Protein AF-A0A5S3VSK2-F1 (afdb_monomer_lite)

Foldseek 3Di:
DVVVVVVVVLVVVLVVLVVVLVVLVVQLVVLVVVLVVCVVVVVPVSNCCSVVPVNVVSVVVNVVSVVVNVPRDDPDDPDDDPQNVLVVCCVVVVDDSVVVPDDPVVCVVCVVVVVCVVDPDDD

Radius of gyration: 25.04 Å; chains: 1; bounding box: 56×29×73 Å

Secondary structure (DSSP, 8-state):
-HHHHHHHHHHHHHHHHHHHHHHHHHHHHHHHHHHHHHHHHT-HHHHHHIIIIIHHHHHHHHHHHHHHHHHH-SS------HHHHHHHHHHHH---HHHHHS-HHHHHHTHHHHHHHH--S--

Sequence (123 aa):
ESEYAELDEVWNAEKASLQGTQVIKAELEQARLDLEVARRASDLQRMSELQYGRIPELERKLDLASQVEMQDMNLLRNKVGEDEIAEILSRWTGIPVAKMLQGEREKLLQMEDELHQRVIGQD

Structure (mmCIF, N/CA/C/O backbone):
data_AF-A0A5S3VSK2-F1
#
_entry.id   AF-A0A5S3VSK2-F1
#
loop_
_atom_site.group_PDB
_atom_site.id
_atom_site.type_symbol
_atom_site.label_atom_id
_atom_site.label_alt_id
_atom_site.label_comp_id
_atom_site.label_asym_id
_atom_site.label_entity_id
_atom_site.label_seq_id
_atom_site.pdbx_PDB_ins_code
_atom_site.Cartn_x
_atom_site.Cartn_y
_atom_site.Cartn_z
_atom_site.occupancy
_atom_site.B_iso_or_equiv
_atom_site.auth_seq_id
_atom_site.auth_comp_id
_atom_site.auth_asym_id
_atom_site.auth_atom_id
_atom_site.pdbx_PDB_model_num
ATOM 1 N N . GLU A 1 1 ? -33.500 11.449 -4.585 1.00 59.12 1 GLU A N 1
ATOM 2 C CA . GLU A 1 1 ? -32.840 10.920 -5.801 1.00 59.12 1 GLU A CA 1
ATOM 3 C C . GLU A 1 1 ? -31.518 11.626 -6.099 1.00 59.12 1 GLU A C 1
ATOM 5 O O . GLU A 1 1 ? -30.547 10.910 -6.272 1.00 59.12 1 GLU A O 1
ATOM 10 N N . SER A 1 2 ? -31.425 12.967 -6.057 1.00 69.06 2 SER A N 1
ATOM 11 C CA . SER A 1 2 ? -30.152 13.693 -6.297 1.00 69.06 2 SER A CA 1
ATOM 12 C C . SER A 1 2 ? -29.017 13.320 -5.330 1.00 69.06 2 SER A C 1
ATOM 14 O O . SER A 1 2 ? -27.938 12.965 -5.779 1.00 69.06 2 SER A O 1
ATOM 16 N N . GLU A 1 3 ? -29.278 13.283 -4.016 1.00 71.00 3 GLU A N 1
ATOM 17 C CA . GLU A 1 3 ? -28.255 12.933 -3.006 1.00 71.00 3 GLU A CA 1
ATOM 18 C C . GLU A 1 3 ? -27.661 11.528 -3.189 1.00 71.00 3 GLU A C 1
ATOM 20 O O . GLU A 1 3 ? -26.478 11.317 -2.948 1.00 71.00 3 GLU A O 1
ATOM 25 N N . TYR A 1 4 ? -28.464 10.557 -3.635 1.00 75.69 4 TYR A N 1
ATOM 26 C CA . TYR A 1 4 ? -27.964 9.206 -3.904 1.00 75.69 4 TYR A CA 1
ATOM 27 C C . TYR A 1 4 ? -27.042 9.179 -5.122 1.00 75.69 4 TYR A C 1
ATOM 29 O O . TYR A 1 4 ? -26.036 8.482 -5.094 1.00 75.69 4 TYR A O 1
ATOM 37 N N . ALA A 1 5 ? -27.375 9.935 -6.170 1.00 82.75 5 ALA A N 1
ATOM 38 C CA . ALA A 1 5 ? -26.544 10.027 -7.365 1.00 82.75 5 ALA A CA 1
ATOM 39 C C . ALA A 1 5 ? -25.212 10.736 -7.074 1.00 82.75 5 ALA A C 1
ATOM 41 O O . ALA A 1 5 ? -24.172 10.274 -7.528 1.00 82.75 5 ALA A O 1
ATOM 42 N N . GLU A 1 6 ? -25.235 11.797 -6.263 1.00 80.88 6 GLU A N 1
ATOM 43 C CA . GLU A 1 6 ? -24.027 12.510 -5.827 1.00 80.88 6 GLU A CA 1
ATOM 44 C C . GLU A 1 6 ? -23.101 11.605 -5.000 1.00 80.88 6 GLU A C 1
ATOM 46 O O . GLU A 1 6 ? -21.900 11.543 -5.255 1.00 80.88 6 GLU A O 1
ATOM 51 N N . LEU A 1 7 ? -23.648 10.841 -4.047 1.00 80.12 7 LEU A N 1
ATOM 52 C CA . LEU A 1 7 ? -22.859 9.897 -3.248 1.00 80.12 7 LEU A CA 1
ATOM 53 C C . LEU A 1 7 ? -22.315 8.725 -4.075 1.00 80.12 7 LEU A C 1
ATOM 55 O O . LEU A 1 7 ? -21.194 8.279 -3.832 1.00 80.12 7 LEU A O 1
ATOM 59 N N . ASP A 1 8 ? -23.082 8.229 -5.048 1.00 82.81 8 ASP A N 1
ATOM 60 C CA . ASP A 1 8 ? -22.641 7.149 -5.937 1.00 82.81 8 ASP A CA 1
ATOM 61 C C . ASP A 1 8 ? -21.533 7.625 -6.892 1.00 82.81 8 ASP A C 1
ATOM 63 O O . ASP A 1 8 ? -20.582 6.894 -7.169 1.00 82.81 8 ASP A O 1
ATOM 67 N N . GLU A 1 9 ? -21.588 8.876 -7.354 1.00 83.12 9 GLU A N 1
ATOM 68 C CA . GLU A 1 9 ? -20.523 9.480 -8.158 1.00 83.12 9 GLU A CA 1
ATOM 69 C C . GLU A 1 9 ? -19.219 9.612 -7.359 1.00 83.12 9 GLU A C 1
ATOM 71 O O . GLU A 1 9 ? -18.162 9.186 -7.836 1.00 83.12 9 GLU A O 1
ATOM 76 N N . VAL A 1 10 ? -19.293 10.100 -6.115 1.00 80.38 10 VAL A N 1
ATOM 77 C CA . VAL A 1 10 ? -18.128 10.172 -5.216 1.00 80.38 10 VAL A CA 1
ATOM 78 C C . VAL A 1 10 ? -17.571 8.775 -4.935 1.00 80.38 10 VAL A C 1
ATOM 80 O O . VAL A 1 10 ? -16.365 8.563 -5.048 1.00 80.38 10 VAL A O 1
ATOM 83 N N . TRP A 1 11 ? -18.429 7.792 -4.649 1.00 81.44 11 TRP A N 1
ATOM 84 C CA . TRP A 1 11 ? -18.001 6.411 -4.408 1.00 81.44 11 TRP A CA 1
ATOM 85 C C . TRP A 1 11 ? -17.296 5.790 -5.621 1.00 81.44 11 TRP A C 1
ATOM 87 O O . TRP A 1 11 ? -16.257 5.139 -5.481 1.00 81.44 11 TRP A O 1
ATOM 97 N N . ASN A 1 12 ? -17.829 6.002 -6.827 1.00 82.19 12 ASN A N 1
ATOM 98 C CA . ASN A 1 12 ? -17.217 5.506 -8.057 1.00 82.19 12 ASN A CA 1
ATOM 99 C C . ASN A 1 12 ? -15.866 6.185 -8.334 1.00 82.19 12 ASN A C 1
ATOM 101 O O . ASN A 1 12 ? -14.924 5.507 -8.754 1.00 82.19 12 ASN A O 1
ATOM 105 N N . ALA A 1 13 ? -15.748 7.488 -8.064 1.00 81.75 13 ALA A N 1
ATOM 106 C CA . ALA A 1 13 ? -14.493 8.224 -8.194 1.00 81.75 13 ALA A CA 1
ATOM 107 C C . ALA A 1 13 ? -13.433 7.730 -7.195 1.00 81.75 13 ALA A C 1
ATOM 109 O O . ALA A 1 13 ? -12.306 7.419 -7.595 1.00 81.75 13 ALA A O 1
ATOM 110 N N . GLU A 1 14 ? -13.806 7.568 -5.920 1.00 77.94 14 GLU A N 1
ATOM 111 C CA . GLU A 1 14 ? -12.933 7.008 -4.884 1.00 77.94 14 GLU A CA 1
ATOM 112 C C . GLU A 1 14 ? -12.457 5.598 -5.277 1.00 77.94 14 GLU A C 1
ATOM 114 O O . GLU A 1 14 ? -11.262 5.291 -5.268 1.00 77.94 14 GLU A O 1
ATOM 119 N N . LYS A 1 15 ? -13.377 4.737 -5.723 1.00 82.31 15 LYS A N 1
ATOM 120 C CA . LYS A 1 15 ? -13.055 3.376 -6.167 1.00 82.31 15 LYS A CA 1
ATOM 121 C C . LYS A 1 15 ? -12.106 3.347 -7.366 1.00 82.31 15 LYS A C 1
ATOM 123 O O . LYS A 1 15 ? -11.192 2.521 -7.391 1.00 82.31 15 LYS A O 1
ATOM 128 N N . ALA A 1 16 ? -12.312 4.214 -8.355 1.00 82.44 16 ALA A N 1
ATOM 129 C CA . ALA A 1 16 ? -11.450 4.292 -9.531 1.00 82.44 16 ALA A CA 1
ATOM 130 C C . ALA A 1 16 ? -10.022 4.723 -9.160 1.00 82.44 16 ALA A C 1
ATOM 132 O O . ALA A 1 16 ? -9.059 4.136 -9.660 1.00 82.44 16 ALA A O 1
ATOM 133 N N . SER A 1 17 ? -9.885 5.689 -8.246 1.00 80.44 17 SER A N 1
ATOM 134 C CA . SER A 1 17 ? -8.586 6.134 -7.726 1.00 80.44 17 SER A CA 1
ATOM 135 C C . SER A 1 17 ? -7.825 4.979 -7.061 1.00 80.44 17 SER A C 1
ATOM 137 O O . SER A 1 17 ? -6.692 4.672 -7.438 1.00 80.44 17 SER A O 1
ATOM 139 N N . LEU A 1 18 ? -8.506 4.230 -6.188 1.00 79.94 18 LEU A N 1
ATOM 140 C CA . LEU A 1 18 ? -7.933 3.080 -5.481 1.00 79.94 18 LEU A CA 1
ATOM 141 C C . LEU A 1 18 ? -7.489 1.957 -6.417 1.00 79.94 18 LEU A C 1
ATOM 143 O O . LEU A 1 18 ? -6.413 1.376 -6.248 1.00 79.94 18 LEU A O 1
ATOM 147 N N . GLN A 1 19 ? -8.309 1.642 -7.421 1.00 84.25 19 GLN A N 1
ATOM 148 C CA . GLN A 1 19 ? -7.948 0.657 -8.438 1.00 84.25 19 GLN A CA 1
ATOM 149 C C . GLN A 1 19 ? -6.718 1.112 -9.231 1.00 84.25 19 GLN A C 1
ATOM 151 O O . GLN A 1 19 ? -5.827 0.300 -9.483 1.00 84.25 19 GLN A O 1
ATOM 156 N N . GLY A 1 20 ? -6.626 2.402 -9.564 1.00 85.12 20 GLY A N 1
ATOM 157 C CA . GLY A 1 20 ? -5.456 2.990 -10.214 1.00 85.12 20 GLY A CA 1
ATOM 158 C C . GLY A 1 20 ? -4.178 2.794 -9.396 1.00 85.12 20 GLY A C 1
ATOM 159 O O . GLY A 1 20 ? -3.190 2.261 -9.907 1.00 85.12 20 GLY A O 1
ATOM 160 N N . THR A 1 21 ? -4.207 3.132 -8.108 1.00 86.56 21 THR A N 1
ATOM 161 C CA . THR A 1 21 ? -3.069 2.939 -7.196 1.00 86.56 21 THR A CA 1
ATOM 162 C C . THR A 1 21 ? -2.689 1.467 -7.058 1.00 86.56 21 THR A C 1
ATOM 164 O O . THR A 1 21 ? -1.502 1.129 -7.049 1.00 86.56 21 THR A O 1
ATOM 167 N N . GLN A 1 22 ? -3.672 0.564 -6.991 1.00 86.94 22 GLN A N 1
ATOM 168 C CA . GLN A 1 22 ? -3.420 -0.875 -6.917 1.00 86.94 22 GLN A CA 1
ATOM 169 C C . GLN A 1 22 ? -2.722 -1.406 -8.177 1.00 86.94 22 GLN A C 1
ATOM 171 O O . GLN A 1 22 ? -1.789 -2.203 -8.063 1.00 86.94 22 GLN A O 1
ATOM 176 N N . VAL A 1 23 ? -3.121 -0.938 -9.364 1.00 91.25 23 VAL A N 1
ATOM 177 C CA . VAL A 1 23 ? -2.464 -1.290 -10.633 1.00 91.25 23 VAL A CA 1
ATOM 178 C C . VAL A 1 23 ? -1.024 -0.777 -10.662 1.00 91.25 23 VAL A C 1
ATOM 180 O O . VAL A 1 23 ? -0.122 -1.544 -10.989 1.00 91.25 23 VAL A O 1
ATOM 183 N N . ILE A 1 24 ? -0.773 0.468 -10.241 1.00 90.94 24 ILE A N 1
ATOM 184 C CA . ILE A 1 24 ? 0.590 1.028 -10.184 1.00 90.94 24 ILE A CA 1
ATOM 185 C C . ILE A 1 24 ? 1.476 0.219 -9.225 1.00 90.94 24 ILE A C 1
ATOM 187 O O . ILE A 1 24 ? 2.618 -0.094 -9.565 1.00 90.94 24 ILE A O 1
ATOM 191 N N . LYS A 1 25 ? 0.959 -0.173 -8.050 1.00 90.19 25 LYS A N 1
ATOM 192 C CA . LYS A 1 25 ? 1.681 -1.056 -7.114 1.00 90.19 25 LYS A CA 1
ATOM 193 C C . LYS A 1 25 ? 2.006 -2.409 -7.746 1.00 90.19 25 LYS A C 1
ATOM 195 O O . LYS A 1 25 ? 3.126 -2.890 -7.596 1.00 90.19 25 LYS A O 1
ATOM 200 N N . ALA A 1 26 ? 1.055 -3.008 -8.462 1.00 93.44 26 ALA A N 1
ATOM 201 C CA . ALA A 1 26 ? 1.269 -4.281 -9.144 1.00 93.44 26 ALA A CA 1
ATOM 202 C C . ALA A 1 26 ? 2.335 -4.168 -10.248 1.00 93.44 26 ALA A C 1
ATOM 204 O O . ALA A 1 26 ? 3.215 -5.022 -10.338 1.00 93.44 26 ALA A O 1
ATOM 205 N N . GLU A 1 27 ? 2.307 -3.097 -11.047 1.00 93.00 27 GLU A N 1
ATOM 206 C CA . GLU A 1 27 ? 3.340 -2.826 -12.053 1.00 93.00 27 GLU A CA 1
ATOM 207 C C . GLU A 1 27 ? 4.723 -2.614 -11.425 1.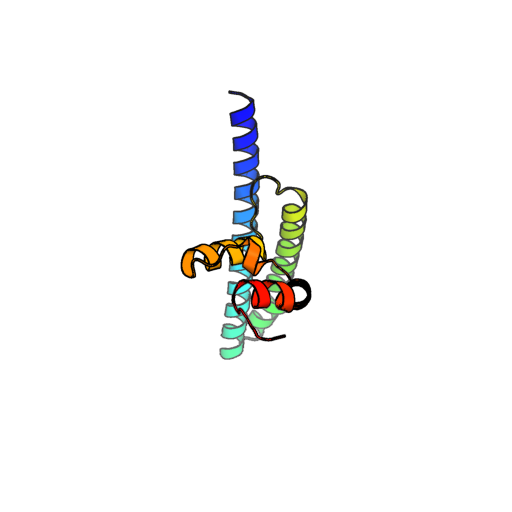00 93.00 27 GLU A C 1
ATOM 209 O O . GLU A 1 27 ? 5.722 -3.084 -11.971 1.00 93.00 27 GLU A O 1
ATOM 214 N N . LEU A 1 28 ? 4.796 -1.926 -10.280 1.00 94.19 28 LEU A N 1
ATOM 215 C CA . LEU A 1 28 ? 6.049 -1.695 -9.563 1.00 94.19 28 LEU A CA 1
ATOM 216 C C . LEU A 1 28 ? 6.653 -3.008 -9.054 1.00 94.19 28 LEU A C 1
ATOM 218 O O . LEU A 1 28 ? 7.845 -3.249 -9.244 1.00 94.19 28 LEU A O 1
ATOM 222 N N . GLU A 1 29 ? 5.837 -3.872 -8.452 1.00 94.50 29 GLU A N 1
ATOM 223 C CA . GLU A 1 29 ? 6.287 -5.192 -8.005 1.00 94.50 29 GLU A CA 1
ATOM 224 C C . GLU A 1 29 ? 6.705 -6.080 -9.181 1.00 94.50 29 GLU A C 1
ATOM 226 O O . GLU A 1 29 ? 7.752 -6.725 -9.121 1.00 94.50 29 GLU A O 1
ATOM 231 N N . GLN A 1 30 ? 5.980 -6.041 -10.302 1.00 95.00 30 GLN A N 1
ATOM 232 C CA . GLN A 1 30 ? 6.402 -6.753 -11.508 1.00 95.00 30 GLN A CA 1
ATOM 233 C C . GLN A 1 30 ? 7.751 -6.236 -12.030 1.00 95.00 30 GLN A C 1
ATOM 235 O O . GLN A 1 30 ? 8.623 -7.033 -12.363 1.00 95.00 30 GLN A O 1
ATOM 240 N N . ALA A 1 31 ? 7.965 -4.917 -12.051 1.00 93.62 31 ALA A N 1
ATOM 241 C CA . ALA A 1 31 ? 9.235 -4.327 -12.471 1.00 93.62 31 ALA A CA 1
ATOM 242 C C . ALA A 1 31 ? 10.400 -4.718 -11.541 1.00 93.62 31 ALA A C 1
ATOM 244 O O . ALA A 1 31 ? 11.522 -4.930 -12.008 1.00 93.62 31 ALA A O 1
ATOM 245 N N . ARG A 1 32 ? 10.144 -4.857 -10.233 1.00 93.44 32 ARG A N 1
ATOM 246 C CA . ARG A 1 32 ? 11.126 -5.354 -9.255 1.00 93.44 32 ARG A CA 1
ATOM 247 C C . ARG A 1 32 ? 11.464 -6.826 -9.490 1.00 93.44 32 ARG A C 1
ATOM 249 O O . ARG A 1 32 ? 12.644 -7.176 -9.515 1.00 93.44 32 ARG A O 1
ATOM 256 N N . LEU A 1 33 ? 10.460 -7.668 -9.736 1.00 95.50 33 LEU A N 1
ATOM 257 C CA . LEU A 1 33 ? 10.666 -9.076 -10.089 1.00 95.50 33 LEU A CA 1
ATOM 258 C C . LEU A 1 33 ? 11.451 -9.223 -11.397 1.00 95.50 33 LEU A C 1
ATOM 260 O O . LEU A 1 33 ? 12.400 -10.006 -11.466 1.00 95.50 33 LEU A O 1
ATOM 264 N N . ASP A 1 34 ? 11.110 -8.436 -12.416 1.00 93.69 34 ASP A N 1
ATOM 265 C CA . ASP A 1 34 ? 11.812 -8.419 -13.699 1.00 93.69 34 ASP A CA 1
ATOM 266 C C . ASP A 1 34 ? 13.282 -8.005 -13.532 1.00 93.69 34 ASP A C 1
ATOM 268 O O . ASP A 1 34 ? 14.159 -8.569 -14.190 1.00 93.69 34 ASP A O 1
ATOM 272 N N . LEU A 1 35 ? 13.580 -7.078 -12.614 1.00 93.56 35 LEU A N 1
ATOM 273 C CA . LEU A 1 35 ? 14.952 -6.697 -12.277 1.00 93.56 35 LEU A CA 1
ATOM 274 C C . LEU A 1 35 ? 15.712 -7.871 -11.649 1.00 93.56 35 LEU A C 1
ATOM 276 O O . LEU A 1 35 ? 16.866 -8.113 -12.008 1.00 93.56 35 LEU A O 1
ATOM 280 N N . GLU A 1 36 ? 15.090 -8.635 -10.749 1.00 94.00 36 GLU A N 1
ATOM 281 C CA . GLU A 1 36 ? 15.713 -9.836 -10.181 1.00 94.00 36 GLU A CA 1
ATOM 282 C C . GLU A 1 36 ? 15.946 -10.934 -11.224 1.00 94.00 36 GLU A C 1
ATOM 284 O O . GLU A 1 36 ? 16.956 -11.644 -11.177 1.00 94.00 36 GLU A O 1
ATOM 289 N N . VAL A 1 37 ? 15.023 -11.093 -12.173 1.00 95.31 37 VAL A N 1
ATOM 290 C CA . VAL A 1 37 ? 15.181 -12.018 -13.302 1.00 95.31 37 VAL A CA 1
ATOM 291 C C . VAL A 1 37 ? 16.338 -11.568 -14.195 1.00 95.31 37 VAL A C 1
ATOM 293 O O . VAL A 1 37 ? 17.224 -12.373 -14.483 1.00 95.31 37 VAL A O 1
ATOM 296 N N . ALA A 1 38 ? 16.392 -10.286 -14.565 1.00 93.25 38 ALA A N 1
ATOM 297 C CA . ALA A 1 38 ? 17.474 -9.717 -15.368 1.00 93.25 38 ALA A CA 1
ATOM 298 C C . ALA A 1 38 ? 18.834 -9.837 -14.662 1.00 93.25 38 ALA A C 1
ATOM 300 O O . ALA A 1 38 ? 19.827 -10.202 -15.292 1.00 93.25 38 ALA A O 1
ATOM 301 N N . ARG A 1 39 ? 18.871 -9.644 -13.335 1.00 91.50 39 ARG A N 1
ATOM 302 C CA . ARG A 1 39 ? 20.066 -9.864 -12.508 1.00 91.50 39 ARG A CA 1
ATOM 303 C C . ARG A 1 39 ? 20.541 -11.312 -12.565 1.00 91.50 39 ARG A C 1
ATOM 305 O O . ARG A 1 39 ? 21.733 -11.546 -12.735 1.00 91.50 39 ARG A O 1
ATOM 312 N N . ARG A 1 40 ? 19.632 -12.287 -12.454 1.00 94.62 40 ARG A N 1
ATOM 313 C CA . ARG A 1 40 ? 19.972 -13.717 -12.577 1.00 94.62 40 ARG A CA 1
ATOM 314 C C . ARG A 1 40 ? 20.459 -14.081 -13.981 1.00 94.62 40 ARG A C 1
ATOM 316 O O . ARG A 1 40 ? 21.363 -14.899 -14.109 1.00 94.62 40 ARG A O 1
ATOM 323 N N . ALA A 1 41 ? 19.898 -13.455 -15.013 1.00 94.56 41 ALA A N 1
ATOM 324 C CA . ALA A 1 41 ? 20.305 -13.638 -16.405 1.00 94.56 41 ALA A CA 1
ATOM 325 C C . ALA A 1 41 ? 21.562 -12.836 -16.802 1.00 94.56 41 ALA A C 1
ATOM 327 O O . ALA A 1 41 ? 22.068 -13.022 -17.904 1.00 94.56 41 ALA A O 1
ATOM 328 N N . SER A 1 42 ? 22.082 -11.972 -15.918 1.00 93.31 42 SER A N 1
ATOM 329 C CA . SER A 1 42 ? 23.190 -11.044 -16.202 1.00 93.31 42 SER A CA 1
ATOM 330 C C . SER A 1 42 ? 22.925 -10.097 -17.389 1.00 93.31 42 SER A C 1
ATOM 332 O O . SER A 1 42 ? 23.855 -9.670 -18.073 1.00 93.31 42 SER A O 1
ATOM 334 N N . ASP A 1 43 ? 21.658 -9.737 -17.622 1.00 93.69 43 ASP A N 1
ATOM 335 C CA . ASP A 1 43 ? 21.252 -8.756 -18.635 1.00 93.69 43 ASP A CA 1
ATOM 336 C C . ASP A 1 43 ? 21.382 -7.330 -18.076 1.00 93.69 43 ASP A C 1
ATOM 338 O O . ASP A 1 43 ? 20.460 -6.767 -17.479 1.00 93.69 43 ASP A O 1
ATOM 342 N N . LEU A 1 44 ? 22.566 -6.746 -18.263 1.00 91.69 44 LEU A N 1
ATOM 343 C CA . LEU A 1 44 ? 22.903 -5.417 -17.753 1.00 91.69 44 LEU A CA 1
ATOM 344 C C . LEU A 1 44 ? 22.083 -4.295 -18.404 1.00 91.69 44 LEU A C 1
ATOM 346 O O . LEU A 1 44 ? 21.805 -3.290 -17.750 1.00 91.69 44 LEU A O 1
ATOM 350 N N . GLN A 1 45 ? 21.678 -4.459 -19.666 1.00 92.88 45 GLN A N 1
ATOM 351 C CA . GLN A 1 45 ? 20.906 -3.442 -20.378 1.00 92.88 45 GLN A CA 1
ATOM 352 C C . GLN A 1 45 ? 19.516 -3.314 -19.756 1.00 92.88 45 GLN A C 1
ATOM 354 O O . GLN A 1 45 ? 19.101 -2.217 -19.372 1.00 92.88 45 GLN A O 1
ATOM 359 N N . ARG A 1 46 ? 18.829 -4.448 -19.583 1.00 90.25 46 ARG A N 1
ATOM 360 C CA . ARG A 1 46 ? 17.490 -4.472 -18.991 1.00 90.25 46 ARG A CA 1
ATOM 361 C C . ARG A 1 46 ? 17.501 -4.089 -17.514 1.00 90.25 46 ARG A C 1
ATOM 363 O O . ARG A 1 46 ? 16.586 -3.411 -17.053 1.00 90.25 46 ARG A O 1
ATOM 370 N N . MET A 1 47 ? 18.556 -4.447 -16.778 1.00 93.12 47 MET A N 1
ATOM 371 C CA . MET A 1 47 ? 18.737 -3.989 -15.397 1.00 93.12 47 MET A CA 1
ATOM 372 C C . MET A 1 47 ? 18.815 -2.463 -15.298 1.00 93.12 47 MET A C 1
ATOM 374 O O . MET A 1 47 ? 18.113 -1.884 -14.472 1.00 93.12 47 MET A O 1
ATOM 378 N N . SER A 1 48 ? 19.632 -1.804 -16.127 1.00 92.81 48 SER A N 1
ATOM 379 C CA . SER A 1 48 ? 19.756 -0.342 -16.095 1.00 92.81 48 SER A CA 1
ATOM 380 C C . SER A 1 48 ? 18.456 0.364 -16.479 1.00 92.81 48 SER A C 1
ATOM 382 O O . SER A 1 48 ? 18.090 1.343 -15.831 1.00 92.81 48 SER A O 1
ATOM 384 N N . GLU A 1 49 ? 17.736 -0.139 -17.483 1.00 93.56 49 GLU A N 1
ATOM 385 C CA . GLU A 1 49 ? 16.437 0.412 -17.888 1.00 93.56 49 GLU A CA 1
ATOM 386 C C . GLU A 1 49 ? 15.402 0.329 -16.755 1.00 93.56 49 GLU A C 1
ATOM 388 O O . GLU A 1 49 ? 14.734 1.317 -16.438 1.00 93.56 49 GLU A O 1
ATOM 393 N N . LEU A 1 50 ? 15.300 -0.827 -16.094 1.00 92.69 50 LEU A N 1
ATOM 394 C CA . LEU A 1 50 ? 14.369 -1.020 -14.983 1.00 92.69 50 LEU A CA 1
ATOM 395 C C . LEU A 1 50 ? 14.767 -0.188 -13.760 1.00 92.69 50 LEU A C 1
ATOM 397 O O . LEU A 1 50 ? 13.918 0.486 -13.180 1.00 92.69 50 LEU A O 1
ATOM 401 N N . GLN A 1 51 ? 16.049 -0.200 -13.391 1.00 90.94 51 GLN A N 1
ATOM 402 C CA . GLN A 1 51 ? 16.550 0.441 -12.176 1.00 90.94 51 GLN A CA 1
ATOM 403 C C . GLN A 1 51 ? 16.522 1.972 -12.243 1.00 90.94 51 GLN A C 1
ATOM 405 O O . GLN A 1 51 ? 16.240 2.614 -11.234 1.00 90.94 51 GLN A O 1
ATOM 410 N N . TYR A 1 52 ? 16.823 2.563 -13.403 1.00 91.62 52 TYR A N 1
ATOM 411 C CA . TYR A 1 52 ? 16.939 4.019 -13.543 1.00 91.62 52 TYR A CA 1
ATOM 412 C C . TYR A 1 52 ? 15.795 4.665 -14.330 1.00 91.62 52 TYR A C 1
ATOM 414 O O . TYR A 1 52 ? 15.614 5.876 -14.230 1.00 91.62 52 TYR A O 1
ATOM 422 N N . GLY A 1 53 ? 15.023 3.885 -15.089 1.00 93.12 53 GLY A N 1
ATOM 423 C CA . GLY A 1 53 ? 13.858 4.360 -15.832 1.00 93.12 53 GLY A CA 1
ATOM 424 C C . GLY A 1 53 ? 12.557 3.955 -15.152 1.00 93.12 53 GLY A C 1
ATOM 425 O O . GLY A 1 53 ? 11.917 4.758 -14.474 1.00 93.12 53 GLY A O 1
ATOM 426 N N . ARG A 1 54 ? 12.165 2.687 -15.317 1.00 91.44 54 ARG A N 1
ATOM 427 C CA . ARG A 1 54 ? 10.793 2.250 -15.018 1.00 91.44 54 ARG A CA 1
ATOM 428 C C . ARG A 1 54 ? 10.446 2.263 -13.527 1.00 91.44 54 ARG A C 1
ATOM 430 O O . ARG A 1 54 ? 9.369 2.739 -13.179 1.00 91.44 54 ARG A O 1
ATOM 437 N N . ILE A 1 55 ? 11.322 1.756 -12.656 1.00 93.31 55 ILE A N 1
ATOM 438 C CA . ILE A 1 55 ? 11.052 1.679 -11.209 1.00 93.31 55 ILE A CA 1
ATOM 439 C C . ILE A 1 55 ? 10.905 3.087 -10.600 1.00 93.31 55 ILE A C 1
ATOM 441 O O . ILE A 1 55 ? 9.852 3.347 -10.018 1.00 93.31 55 ILE A O 1
ATO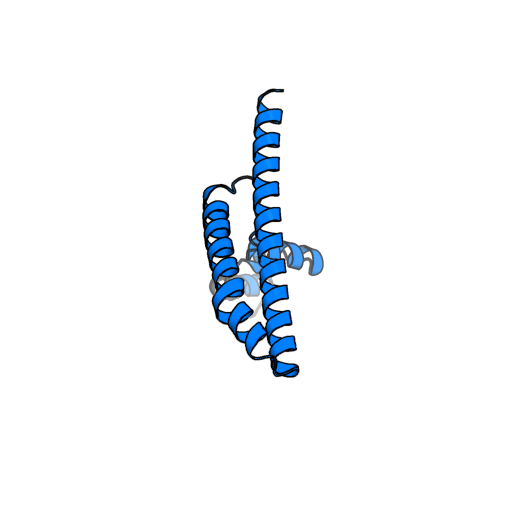M 445 N N . PRO A 1 56 ? 11.848 4.035 -10.796 1.00 94.81 56 PRO A N 1
ATOM 446 C CA . PRO A 1 56 ? 11.697 5.391 -10.263 1.00 94.81 56 PRO A CA 1
ATOM 447 C C . PRO A 1 56 ? 10.472 6.139 -10.803 1.00 94.81 56 PRO A C 1
ATOM 449 O O . PRO A 1 56 ? 9.866 6.939 -10.091 1.00 94.81 56 PRO A O 1
ATOM 452 N N . GLU A 1 57 ? 10.092 5.914 -12.065 1.00 93.75 57 GLU A N 1
ATOM 453 C CA . GLU A 1 57 ? 8.875 6.503 -12.632 1.00 93.75 57 GLU A CA 1
ATOM 454 C C . GLU A 1 57 ? 7.604 5.981 -11.959 1.00 93.75 57 GLU A C 1
ATOM 456 O O . GLU A 1 57 ? 6.704 6.768 -11.656 1.00 93.75 57 GLU A O 1
ATOM 461 N N . LEU A 1 58 ? 7.523 4.669 -11.727 1.00 93.12 58 LEU A N 1
ATOM 462 C CA . LEU A 1 58 ? 6.386 4.044 -11.054 1.00 93.12 58 LEU A CA 1
ATOM 463 C C . LEU A 1 58 ? 6.310 4.449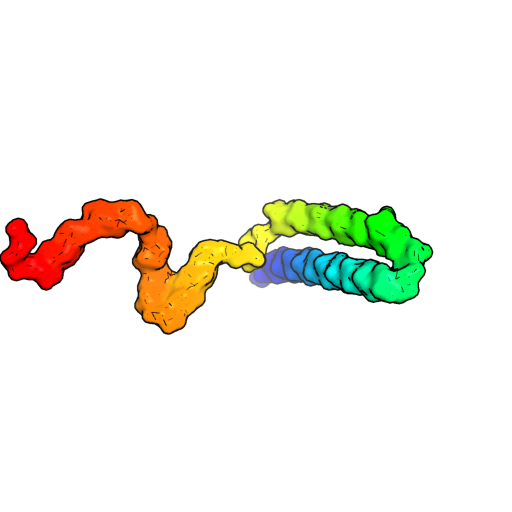 -9.580 1.00 93.12 58 LEU A C 1
ATOM 465 O O . LEU A 1 58 ? 5.217 4.740 -9.105 1.00 93.12 58 LEU A O 1
ATOM 469 N N . GLU A 1 59 ? 7.446 4.555 -8.884 1.00 91.19 59 GLU A N 1
ATOM 470 C CA . GLU A 1 59 ? 7.499 5.043 -7.498 1.00 91.19 59 GLU A CA 1
ATOM 471 C C . GLU A 1 59 ? 6.984 6.484 -7.391 1.00 91.19 59 GLU A C 1
ATOM 473 O O . GLU A 1 59 ? 6.103 6.759 -6.581 1.00 91.19 59 GLU A O 1
ATOM 478 N N . ARG A 1 60 ? 7.411 7.392 -8.281 1.00 92.38 60 ARG A N 1
ATOM 479 C CA . ARG A 1 60 ? 6.879 8.769 -8.294 1.00 92.38 60 ARG A CA 1
ATOM 480 C C . ARG A 1 60 ? 5.380 8.823 -8.578 1.00 92.38 60 ARG A C 1
ATOM 482 O O . ARG A 1 60 ? 4.670 9.609 -7.959 1.00 92.38 60 ARG A O 1
ATOM 489 N N . LYS A 1 61 ? 4.891 8.020 -9.529 1.00 89.31 61 LYS A N 1
ATOM 490 C CA . LYS A 1 61 ? 3.450 7.944 -9.829 1.00 89.31 61 LYS A CA 1
ATOM 491 C C . LYS A 1 61 ? 2.665 7.422 -8.631 1.00 89.31 61 LYS A C 1
ATOM 493 O O . LYS A 1 61 ? 1.581 7.929 -8.360 1.00 89.31 61 LYS A O 1
ATOM 498 N N . LEU A 1 62 ? 3.220 6.444 -7.919 1.00 89.44 62 LEU A N 1
ATOM 499 C CA . LEU A 1 62 ? 2.607 5.878 -6.729 1.00 89.44 62 LEU A CA 1
ATOM 500 C C . LEU A 1 62 ? 2.530 6.895 -5.586 1.00 89.44 62 LEU A C 1
ATOM 502 O O . LEU A 1 62 ? 1.492 6.989 -4.936 1.00 89.44 62 LEU A O 1
ATOM 506 N N . ASP A 1 63 ? 3.592 7.671 -5.370 1.00 88.12 63 ASP A N 1
ATOM 507 C CA . ASP A 1 63 ? 3.622 8.715 -4.342 1.00 88.12 63 ASP A CA 1
ATOM 508 C C . ASP A 1 63 ? 2.592 9.812 -4.626 1.00 88.12 63 ASP A C 1
ATOM 510 O O . ASP A 1 63 ? 1.857 10.221 -3.728 1.00 88.12 63 ASP A O 1
ATOM 514 N N . LEU A 1 64 ? 2.489 10.251 -5.885 1.00 86.50 64 LEU A N 1
ATOM 515 C CA . LEU A 1 64 ? 1.483 11.228 -6.308 1.00 86.50 64 LEU A CA 1
ATOM 516 C C . LEU A 1 64 ? 0.059 10.693 -6.109 1.00 86.50 64 LEU A C 1
ATOM 518 O O . LEU A 1 64 ? -0.780 11.396 -5.553 1.00 86.50 64 LEU A O 1
ATOM 522 N N . ALA A 1 65 ? -0.205 9.445 -6.508 1.00 82.81 65 ALA A N 1
ATOM 523 C CA . ALA A 1 65 ? -1.510 8.814 -6.313 1.00 82.81 65 ALA A CA 1
ATOM 524 C C . ALA A 1 65 ? -1.857 8.659 -4.820 1.00 82.81 65 ALA A C 1
ATOM 526 O O . ALA A 1 65 ? -2.964 8.989 -4.403 1.00 82.81 65 ALA A O 1
ATOM 527 N N . SER A 1 66 ? -0.889 8.260 -3.991 1.00 77.56 66 SER A N 1
ATOM 528 C CA . SER A 1 66 ? -1.085 8.086 -2.544 1.00 77.56 66 SER A CA 1
ATOM 529 C C . SER A 1 66 ? -1.361 9.412 -1.819 1.00 77.56 66 SER A C 1
ATOM 531 O O . SER A 1 66 ? -2.103 9.434 -0.838 1.00 77.56 66 SER A O 1
ATOM 533 N N . GLN A 1 67 ? -0.789 10.529 -2.285 1.00 76.31 67 GLN A N 1
ATOM 534 C CA . GLN A 1 67 ? -1.088 11.857 -1.732 1.00 76.31 67 GLN A CA 1
ATOM 535 C C . GLN A 1 67 ? -2.522 12.301 -2.037 1.00 76.31 67 GLN A C 1
ATOM 537 O O . GLN A 1 67 ? -3.166 12.888 -1.170 1.00 76.31 67 GLN A O 1
ATOM 542 N N . VAL A 1 68 ? -3.028 11.991 -3.234 1.00 70.62 68 VAL A N 1
ATOM 543 C CA . VAL A 1 68 ? -4.419 12.269 -3.624 1.00 70.62 68 VAL A CA 1
ATOM 544 C C . VAL A 1 68 ? -5.389 11.417 -2.798 1.00 70.62 68 VAL A C 1
ATOM 546 O O . VAL A 1 68 ? -6.354 11.941 -2.248 1.00 70.62 68 VAL A O 1
ATOM 549 N N . GLU A 1 69 ? -5.089 10.128 -2.602 1.00 66.50 69 GLU A N 1
ATOM 550 C CA . GLU A 1 69 ? -5.899 9.245 -1.748 1.00 66.50 69 GLU A CA 1
ATOM 551 C C . GLU A 1 69 ? -6.010 9.739 -0.296 1.00 66.50 69 GLU A C 1
ATOM 553 O O . GLU A 1 69 ? -7.049 9.565 0.334 1.00 66.50 69 GLU A O 1
ATOM 558 N N . MET A 1 70 ? -4.971 10.376 0.254 1.00 62.88 70 MET A N 1
ATOM 559 C CA . MET A 1 70 ? -5.028 10.935 1.612 1.00 62.88 70 MET A CA 1
ATOM 560 C C . MET A 1 70 ? -5.914 12.181 1.738 1.00 62.88 70 MET A C 1
ATOM 562 O O . MET A 1 70 ? -6.332 12.493 2.852 1.00 62.88 70 MET A O 1
ATOM 566 N N . GLN A 1 71 ? -6.165 12.909 0.647 1.00 61.75 71 GLN A N 1
ATOM 567 C CA . GLN A 1 71 ? -6.946 14.150 0.667 1.00 61.75 71 GLN A CA 1
ATOM 568 C C . GLN A 1 71 ? -8.433 13.923 0.366 1.00 61.75 71 GLN A C 1
ATOM 570 O O . GLN A 1 71 ? -9.263 14.608 0.961 1.00 61.75 71 GLN A O 1
ATOM 575 N N . ASP A 1 72 ? -8.762 12.953 -0.494 1.00 58.84 72 ASP A N 1
ATOM 576 C CA . ASP A 1 72 ? -10.119 12.794 -1.044 1.00 58.84 72 ASP A CA 1
ATOM 577 C C . ASP A 1 72 ? -10.936 11.623 -0.461 1.00 58.84 72 ASP A C 1
ATOM 579 O O . ASP A 1 72 ? -12.133 11.541 -0.721 1.00 58.84 72 ASP A O 1
ATOM 583 N N . MET A 1 73 ? -10.347 10.717 0.329 1.00 60.22 73 MET A N 1
ATOM 584 C CA . MET A 1 73 ? -11.056 9.514 0.802 1.00 60.22 73 MET A CA 1
ATOM 585 C C . MET A 1 73 ? -11.835 9.767 2.099 1.00 60.22 73 MET A C 1
ATOM 587 O O . MET A 1 73 ? -11.276 9.673 3.196 1.00 60.22 73 MET A O 1
ATOM 591 N N . ASN A 1 74 ? -13.140 10.028 1.981 1.00 62.44 74 ASN A N 1
ATOM 592 C CA . ASN A 1 74 ? -14.047 10.153 3.129 1.00 62.44 74 ASN A CA 1
ATOM 593 C C . ASN A 1 74 ? -15.004 8.958 3.263 1.00 62.44 74 ASN A C 1
ATOM 595 O O . ASN A 1 74 ? -15.378 8.621 4.389 1.00 62.44 74 ASN A O 1
ATOM 599 N N . LEU A 1 75 ? -15.399 8.311 2.156 1.00 64.25 75 LEU A N 1
ATOM 600 C CA . LEU A 1 75 ? -16.353 7.195 2.186 1.00 64.25 75 LEU A CA 1
ATOM 601 C C . LEU A 1 75 ? -15.665 5.825 2.251 1.00 64.25 75 LEU A C 1
ATOM 603 O O . LEU A 1 75 ? -16.130 4.949 2.985 1.00 64.25 75 LEU A O 1
ATOM 607 N N . LEU A 1 76 ? -14.546 5.625 1.547 1.00 64.19 76 LEU A N 1
ATOM 608 C CA . LEU A 1 76 ? -13.751 4.398 1.631 1.00 64.19 76 LEU A CA 1
ATOM 609 C C . LEU A 1 76 ? -12.565 4.508 2.597 1.00 64.19 76 LEU A C 1
ATOM 611 O O . LEU A 1 76 ? -11.541 5.132 2.322 1.00 64.19 76 LEU A O 1
ATOM 615 N N . ARG A 1 77 ? -12.641 3.761 3.701 1.00 65.12 77 ARG A N 1
ATOM 616 C CA . ARG A 1 77 ? -11.487 3.485 4.566 1.00 65.12 77 ARG A CA 1
ATOM 617 C C . ARG A 1 77 ? -10.714 2.269 4.055 1.00 65.12 77 ARG A C 1
ATOM 619 O O . ARG A 1 77 ? -11.165 1.141 4.209 1.00 65.12 77 ARG A O 1
ATOM 626 N N . ASN A 1 78 ? -9.519 2.492 3.506 1.00 65.75 78 ASN A N 1
ATOM 627 C CA . ASN A 1 78 ? -8.598 1.415 3.091 1.00 65.75 78 ASN A CA 1
ATOM 628 C C . ASN A 1 78 ? -7.429 1.170 4.053 1.00 65.75 78 ASN A C 1
ATOM 630 O O . ASN A 1 78 ? -6.582 0.315 3.797 1.00 65.75 78 ASN A O 1
ATOM 634 N N . LYS A 1 79 ? -7.351 1.913 5.159 1.00 69.38 79 LYS A N 1
ATOM 635 C CA . LYS A 1 79 ? -6.315 1.704 6.169 1.00 69.38 79 LYS A CA 1
ATOM 636 C C . LYS A 1 79 ? -6.833 0.739 7.228 1.00 69.38 79 LYS A C 1
ATOM 638 O O . LYS A 1 79 ? -7.785 1.059 7.926 1.00 69.38 79 LYS A O 1
ATOM 643 N N . VAL A 1 80 ? -6.174 -0.409 7.353 1.00 73.94 80 VAL A N 1
ATOM 644 C CA . VAL A 1 80 ? -6.389 -1.329 8.475 1.00 73.94 80 VAL A CA 1
ATOM 645 C C . VAL A 1 80 ? -5.695 -0.737 9.700 1.00 73.94 80 VAL A C 1
ATOM 647 O O . VAL A 1 80 ? -4.472 -0.574 9.698 1.00 73.94 80 VAL A O 1
ATOM 650 N N . GLY A 1 81 ? -6.474 -0.352 10.702 1.00 81.50 81 GLY A N 1
ATOM 651 C CA . GLY A 1 81 ? -6.018 0.159 11.984 1.00 81.50 81 GLY A CA 1
ATOM 652 C C . GLY A 1 81 ? -6.160 -0.866 13.106 1.00 81.50 81 GLY A C 1
ATOM 653 O O . GLY A 1 81 ? -6.448 -2.046 12.896 1.00 81.50 81 GLY A O 1
ATOM 654 N N . GLU A 1 82 ? -5.918 -0.394 14.325 1.00 79.94 82 GLU A N 1
ATOM 655 C CA . GLU A 1 82 ? -6.016 -1.203 15.543 1.00 79.94 82 GLU A CA 1
ATOM 656 C C . GLU A 1 82 ? -7.459 -1.653 15.805 1.00 79.94 82 GLU A C 1
ATOM 658 O O . GLU A 1 82 ? -7.681 -2.793 16.212 1.00 79.94 82 GLU A O 1
ATOM 663 N N . ASP A 1 83 ? -8.434 -0.799 15.483 1.00 80.12 83 ASP A N 1
ATOM 664 C CA . ASP A 1 83 ? -9.861 -1.075 15.656 1.00 80.12 83 ASP A CA 1
ATOM 665 C C . ASP A 1 83 ? -10.330 -2.234 14.763 1.00 80.12 83 ASP A C 1
ATOM 667 O O . ASP A 1 83 ? -10.989 -3.159 15.244 1.00 80.12 83 ASP A O 1
ATOM 671 N N . GLU A 1 84 ? -9.945 -2.241 13.480 1.00 79.62 84 GLU A N 1
ATOM 672 C CA . GLU A 1 84 ? -10.318 -3.306 12.542 1.00 79.62 84 GLU A CA 1
ATOM 673 C C . GLU A 1 84 ? -9.679 -4.652 12.927 1.00 79.62 84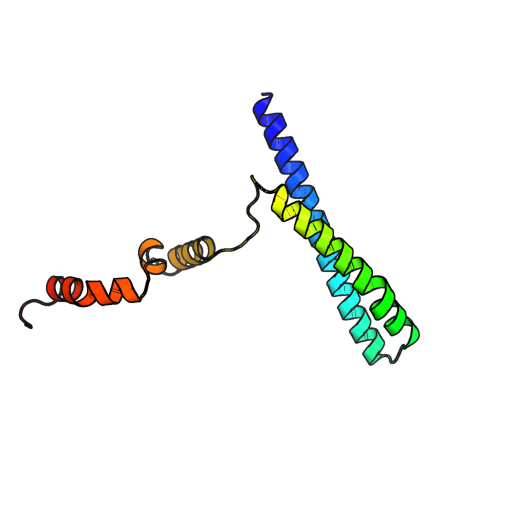 GLU A C 1
ATOM 675 O O . GLU A 1 84 ? -10.315 -5.707 12.835 1.00 79.62 84 GLU A O 1
ATOM 680 N N . ILE A 1 85 ? -8.428 -4.633 13.402 1.00 83.50 85 ILE A N 1
ATOM 681 C CA . ILE A 1 85 ? -7.743 -5.837 13.895 1.00 83.50 85 ILE A CA 1
ATOM 682 C C . ILE A 1 85 ? -8.435 -6.361 15.158 1.00 83.50 85 ILE A C 1
ATOM 684 O O . ILE A 1 85 ? -8.682 -7.567 15.277 1.00 83.50 85 ILE A O 1
ATOM 688 N N . ALA A 1 86 ? -8.771 -5.468 16.091 1.00 84.25 86 ALA A N 1
ATOM 689 C CA . ALA A 1 86 ? -9.444 -5.826 17.330 1.00 84.25 86 ALA A CA 1
ATOM 690 C C . ALA A 1 86 ? -10.848 -6.392 17.071 1.00 84.25 86 ALA A C 1
ATOM 692 O O . ALA A 1 86 ?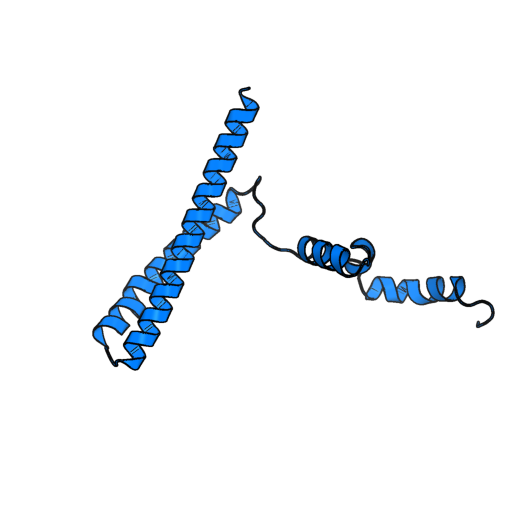 -11.244 -7.348 17.736 1.00 84.25 86 ALA A O 1
ATOM 693 N N . GLU A 1 87 ? -11.580 -5.884 16.075 1.00 84.06 87 GLU A N 1
ATOM 694 C CA . GLU A 1 87 ? -12.882 -6.431 15.684 1.00 84.06 87 GLU A CA 1
ATOM 695 C C . GLU A 1 87 ? -12.770 -7.885 15.198 1.00 84.06 87 GLU A C 1
ATOM 697 O O . GLU A 1 87 ? -13.531 -8.753 15.641 1.00 84.06 87 GLU A O 1
ATOM 702 N N . ILE A 1 88 ? -11.800 -8.184 14.327 1.00 84.88 88 ILE A N 1
ATOM 703 C CA . ILE A 1 88 ? -11.576 -9.549 13.824 1.00 84.88 88 ILE A CA 1
ATOM 704 C C . ILE A 1 88 ? -11.179 -10.483 14.968 1.00 84.88 88 ILE A C 1
ATOM 706 O O . ILE A 1 88 ? -11.750 -11.568 15.115 1.00 84.88 88 ILE A O 1
ATOM 710 N N . LEU A 1 89 ? -10.235 -10.057 15.811 1.00 84.00 89 LEU A N 1
ATOM 711 C CA . LEU A 1 89 ? -9.805 -10.840 16.967 1.00 84.00 89 LEU A CA 1
ATOM 712 C C . LEU A 1 89 ? -10.946 -11.063 17.957 1.00 84.00 89 LEU A C 1
ATOM 714 O O . LEU A 1 89 ? -11.075 -12.163 18.490 1.00 84.00 89 LEU A O 1
ATOM 718 N N . SER A 1 90 ? -11.805 -10.070 18.170 1.00 88.69 90 SER A N 1
ATOM 719 C CA . SER A 1 90 ? -12.986 -10.193 19.021 1.00 88.69 90 SER A CA 1
ATOM 720 C C . SER A 1 90 ? -13.968 -11.229 18.478 1.00 88.69 90 SER A C 1
ATOM 722 O O . SER A 1 90 ? -14.415 -12.097 19.228 1.00 88.69 90 SER A O 1
ATOM 724 N N . ARG A 1 91 ? -14.234 -11.224 17.163 1.00 86.31 91 ARG A N 1
ATOM 725 C CA . ARG A 1 91 ? -15.086 -12.234 16.507 1.00 86.31 91 ARG A CA 1
ATOM 726 C C . ARG A 1 91 ? -14.526 -13.651 16.636 1.00 86.31 91 ARG A C 1
ATOM 728 O O . ARG A 1 91 ? -15.302 -14.593 16.765 1.00 86.31 91 ARG A O 1
ATOM 735 N N . TRP A 1 92 ? -13.205 -13.817 16.591 1.00 87.25 92 TRP A N 1
ATOM 736 C CA . TRP A 1 92 ? -12.565 -15.133 16.703 1.00 87.25 92 TRP A CA 1
ATOM 737 C C . TRP A 1 92 ? -12.431 -15.625 18.144 1.00 87.25 92 TRP A C 1
ATOM 739 O O . TRP A 1 92 ? -12.644 -16.803 18.414 1.00 87.25 92 TRP A O 1
ATOM 749 N N . THR A 1 93 ? -12.052 -14.740 19.065 1.00 86.88 93 THR A N 1
ATOM 750 C CA . THR A 1 93 ? -11.717 -15.098 20.453 1.00 86.88 93 THR A CA 1
ATOM 751 C C . THR A 1 93 ? -12.894 -14.952 21.415 1.00 86.88 93 THR A C 1
ATOM 753 O O . THR A 1 93 ? -12.850 -15.490 22.517 1.00 86.88 93 THR A O 1
ATOM 756 N N . GLY A 1 94 ? -13.935 -14.206 21.034 1.00 83.81 94 GLY A N 1
ATOM 757 C CA . GLY A 1 94 ? -15.039 -13.819 21.914 1.00 83.81 94 GLY A CA 1
ATOM 758 C C . GLY A 1 94 ? -14.661 -12.766 22.963 1.00 83.81 94 GLY A C 1
ATOM 759 O O . GLY A 1 94 ? -15.494 -12.408 23.796 1.00 83.81 94 GLY A O 1
ATOM 760 N N . ILE A 1 95 ? -13.422 -12.260 22.955 1.00 83.38 95 ILE A N 1
ATOM 761 C CA . ILE A 1 95 ? -12.972 -11.215 23.881 1.00 83.38 95 ILE A CA 1
ATOM 762 C C . ILE A 1 95 ? -13.497 -9.866 23.372 1.00 83.38 95 ILE A C 1
ATOM 764 O O . ILE A 1 95 ? -13.249 -9.529 22.216 1.00 83.38 95 ILE A O 1
ATOM 768 N N . PRO A 1 96 ? -14.210 -9.065 24.185 1.00 81.94 96 PRO A N 1
ATOM 769 C CA . PRO A 1 96 ? -14.730 -7.775 23.739 1.00 81.94 96 PRO A CA 1
ATOM 770 C C . PRO A 1 96 ? -13.617 -6.822 23.293 1.00 81.94 96 PRO A C 1
ATOM 772 O O . PRO A 1 96 ? -12.626 -6.668 24.007 1.00 81.94 96 PRO A O 1
ATOM 775 N N . VAL A 1 97 ? -13.828 -6.115 22.178 1.00 79.00 97 VAL A N 1
ATOM 776 C CA . VAL A 1 97 ? -12.906 -5.089 21.646 1.00 79.00 97 VAL A CA 1
ATOM 777 C C . VAL A 1 97 ? -12.508 -4.073 22.721 1.00 79.00 97 VAL A C 1
ATOM 779 O O . VAL A 1 97 ? -11.331 -3.768 22.877 1.00 79.00 97 VAL A O 1
ATOM 782 N N . ALA A 1 98 ? -13.465 -3.643 23.552 1.00 76.69 98 ALA A N 1
ATOM 783 C CA . ALA A 1 98 ? -13.217 -2.730 24.669 1.00 76.69 98 ALA A CA 1
ATOM 784 C C . ALA A 1 98 ? -12.149 -3.244 25.655 1.00 76.69 98 ALA A C 1
ATOM 786 O O . ALA A 1 98 ? -11.378 -2.455 26.186 1.00 76.69 98 ALA A O 1
ATOM 787 N N . LYS A 1 99 ? -12.059 -4.567 25.870 1.00 72.81 99 LYS A N 1
ATOM 788 C CA . LYS A 1 99 ? -11.036 -5.186 26.732 1.00 72.81 99 LYS A CA 1
ATOM 789 C C . LYS A 1 99 ? -9.681 -5.356 26.040 1.00 72.81 99 LYS A C 1
ATOM 791 O O . LYS A 1 99 ? -8.690 -5.590 26.728 1.00 72.81 99 LYS A O 1
ATOM 796 N N . MET A 1 100 ? -9.648 -5.306 24.708 1.00 73.00 100 MET A N 1
ATOM 797 C CA . MET A 1 100 ? -8.426 -5.418 23.902 1.00 73.00 100 MET A CA 1
ATOM 798 C C . MET A 1 100 ? -7.777 -4.052 23.670 1.00 73.00 100 MET A C 1
ATOM 800 O O . MET A 1 100 ? -6.558 -3.954 23.710 1.00 73.00 100 MET A O 1
ATOM 804 N N . LEU A 1 101 ? -8.592 -3.010 23.487 1.00 75.31 101 LEU A N 1
ATOM 805 C CA . LEU A 1 101 ? -8.138 -1.621 23.378 1.00 75.31 101 LEU A CA 1
ATOM 806 C C . LEU A 1 101 ? -7.794 -0.997 24.742 1.00 75.31 101 LEU A C 1
ATOM 808 O O . LEU A 1 101 ? -7.148 0.047 24.793 1.00 75.31 101 LEU A O 1
ATOM 812 N N . GLN A 1 102 ? -8.211 -1.615 25.853 1.00 77.00 102 GLN A N 1
ATOM 813 C CA . GLN A 1 102 ? -7.833 -1.162 27.192 1.00 77.00 102 GLN A CA 1
ATOM 814 C C . GLN A 1 102 ? -6.316 -1.290 27.387 1.00 77.00 102 GLN A C 1
ATOM 816 O O . GLN A 1 102 ? -5.753 -2.384 27.298 1.00 77.00 102 GLN A O 1
ATOM 821 N N . GLY A 1 103 ? -5.658 -0.172 27.699 1.00 81.19 103 GLY A N 1
ATOM 822 C CA . GLY A 1 103 ? -4.215 -0.133 27.908 1.00 81.19 103 GLY A CA 1
ATOM 823 C C . GLY A 1 103 ? -3.776 -0.995 29.094 1.00 81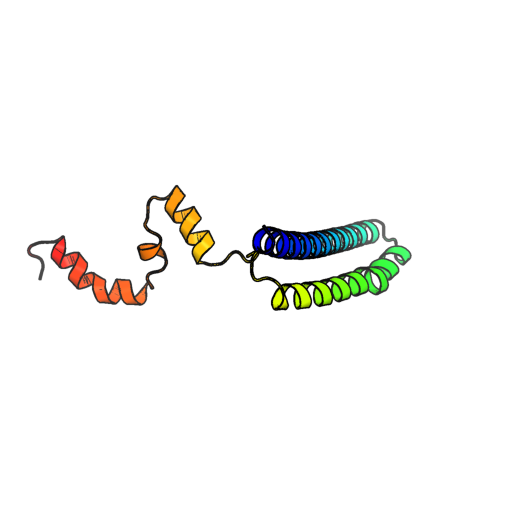.19 103 GLY A C 1
ATOM 824 O O . GLY A 1 103 ? -4.393 -0.982 30.160 1.00 81.19 103 GLY A O 1
ATOM 825 N N . GLU A 1 104 ? -2.656 -1.702 28.938 1.00 78.81 104 GLU A N 1
ATOM 826 C CA . GLU A 1 104 ? -2.101 -2.596 29.966 1.00 78.81 104 GLU A CA 1
ATOM 827 C C . GLU A 1 104 ? -1.875 -1.880 31.307 1.00 78.81 104 GLU A C 1
ATOM 829 O O . GLU A 1 104 ? -2.170 -2.423 32.369 1.00 78.81 104 GLU A O 1
ATOM 834 N N . ARG A 1 105 ? -1.444 -0.614 31.264 1.00 80.69 105 ARG A N 1
ATOM 835 C CA . ARG A 1 105 ? -1.274 0.224 32.458 1.00 80.69 105 ARG A CA 1
ATOM 836 C C . ARG A 1 105 ? -2.580 0.425 33.228 1.00 80.69 105 ARG A C 1
ATOM 838 O O . ARG A 1 105 ? -2.576 0.351 34.451 1.00 80.69 105 ARG A O 1
ATOM 845 N N . GLU A 1 106 ? -3.672 0.722 32.534 1.00 82.19 106 GLU A N 1
ATOM 846 C CA . GLU A 1 106 ? -4.972 0.954 33.171 1.00 82.19 106 GLU A CA 1
ATOM 847 C C . GLU A 1 106 ? -5.526 -0.343 33.764 1.00 82.19 106 GLU A C 1
ATOM 849 O O . GLU A 1 106 ? -6.037 -0.348 34.881 1.00 82.19 106 GLU A O 1
ATOM 854 N N . LYS A 1 107 ? -5.305 -1.462 33.067 1.00 83.25 107 LYS A N 1
ATOM 855 C CA . LYS A 1 107 ? -5.626 -2.799 33.564 1.00 83.25 107 LYS A CA 1
ATOM 856 C C . LYS A 1 107 ? -4.860 -3.149 34.841 1.00 83.25 107 LYS A C 1
ATOM 858 O O . LYS A 1 107 ? -5.442 -3.720 35.752 1.00 83.25 107 LYS A O 1
ATOM 863 N N . LEU A 1 108 ? -3.574 -2.799 34.919 1.00 84.75 108 LEU A N 1
ATOM 864 C CA . LEU A 1 108 ? -2.756 -3.010 36.118 1.00 84.75 108 LEU A CA 1
ATOM 865 C C . LEU A 1 108 ? -3.227 -2.148 37.292 1.00 84.75 108 LEU A C 1
ATOM 867 O O . LEU A 1 108 ? -3.299 -2.647 38.408 1.00 84.75 108 LEU A O 1
ATOM 871 N N . LEU A 1 109 ? -3.589 -0.886 37.041 1.00 87.69 109 LEU A N 1
ATOM 872 C CA . LEU A 1 109 ? -4.119 0.004 38.081 1.00 87.69 109 LEU A CA 1
ATOM 873 C C . LEU A 1 109 ? -5.437 -0.507 38.679 1.00 87.69 109 LEU A C 1
ATOM 875 O O . LEU A 1 109 ? -5.673 -0.305 39.861 1.00 87.69 109 LEU A O 1
ATOM 879 N N . GLN A 1 110 ? -6.276 -1.162 37.876 1.00 86.00 110 GLN A N 1
ATOM 880 C CA . GLN A 1 110 ? -7.572 -1.706 38.306 1.00 86.00 110 GLN A CA 1
ATOM 881 C C . GLN A 1 110 ? -7.492 -3.179 38.751 1.00 86.00 110 GLN A C 1
ATOM 883 O O . GLN A 1 110 ? -8.503 -3.770 39.126 1.00 86.00 110 GLN A O 1
ATOM 888 N N . MET A 1 111 ? -6.307 -3.797 38.695 1.00 86.31 111 MET A N 1
ATOM 889 C CA . MET A 1 111 ? -6.146 -5.237 38.910 1.00 86.31 111 MET A CA 1
ATOM 890 C C . MET A 1 111 ? -6.469 -5.654 40.346 1.00 86.31 111 MET A C 1
ATOM 892 O O . MET A 1 111 ? -7.128 -6.672 40.539 1.00 86.31 111 MET A O 1
ATOM 896 N N . GLU A 1 112 ? -6.018 -4.884 41.338 1.00 84.44 112 GLU A N 1
ATOM 897 C CA . GLU A 1 112 ? -6.271 -5.164 42.759 1.00 84.44 112 GLU A CA 1
ATOM 898 C C . GLU A 1 112 ? -7.777 -5.129 43.058 1.00 84.44 112 GLU A C 1
ATOM 900 O O . GLU A 1 112 ? -8.320 -6.083 43.619 1.00 84.44 112 GLU A O 1
ATOM 905 N N . ASP A 1 113 ? -8.475 -4.100 42.568 1.00 86.12 113 ASP A N 1
ATOM 906 C CA . ASP A 1 113 ? -9.927 -3.956 42.711 1.00 86.12 113 ASP A CA 1
ATOM 907 C C . ASP A 1 113 ? -10.698 -5.107 42.036 1.00 86.12 113 ASP A C 1
ATOM 909 O O . ASP A 1 113 ? -11.630 -5.664 42.623 1.00 86.12 113 ASP A O 1
ATOM 913 N N . GLU A 1 114 ? -10.319 -5.504 40.812 1.00 86.44 114 GLU A N 1
ATOM 914 C CA . GLU A 1 114 ? -10.952 -6.638 40.119 1.00 86.44 114 GLU A CA 1
ATOM 915 C C . GLU A 1 114 ? -10.676 -7.985 40.814 1.00 86.44 114 GLU A C 1
ATOM 917 O O . GLU A 1 114 ? -11.543 -8.868 40.830 1.00 86.44 114 GLU A O 1
ATOM 922 N N . LEU A 1 115 ? -9.486 -8.171 41.396 1.00 86.25 115 LEU A N 1
ATOM 923 C CA . LEU A 1 115 ? -9.128 -9.395 42.114 1.00 86.25 115 LEU A CA 1
ATOM 924 C C . LEU A 1 115 ? -9.909 -9.528 43.422 1.00 86.25 115 LEU A C 1
ATOM 926 O O . LEU A 1 115 ? -10.450 -10.608 43.672 1.00 86.25 115 LEU A O 1
ATOM 930 N N . HIS A 1 116 ? -10.060 -8.452 44.199 1.00 85.38 116 HIS A N 1
ATOM 931 C CA . HIS A 1 116 ? -10.866 -8.454 45.427 1.00 85.38 116 HIS A CA 1
ATOM 932 C C . HIS A 1 116 ? -12.348 -8.775 45.170 1.00 85.38 116 HIS A C 1
ATOM 934 O O . HIS A 1 116 ? -13.004 -9.394 46.007 1.00 85.38 116 HIS A O 1
ATOM 940 N N . GLN A 1 117 ? -12.886 -8.432 43.993 1.00 85.94 117 GLN A N 1
ATOM 941 C CA . GLN A 1 117 ? -14.256 -8.810 43.617 1.00 85.94 117 GLN A CA 1
ATOM 942 C C . GLN A 1 117 ? -14.430 -10.321 43.399 1.00 85.94 117 GLN A C 1
ATOM 944 O O . GLN A 1 117 ? -15.532 -10.846 43.568 1.00 85.94 117 GLN A O 1
ATOM 949 N N . ARG A 1 118 ? -13.368 -11.032 42.997 1.00 82.69 118 ARG A N 1
ATOM 950 C CA . ARG A 1 118 ? -13.410 -12.481 42.726 1.00 82.69 118 ARG A CA 1
ATOM 951 C C . ARG A 1 118 ? -12.850 -13.327 43.864 1.00 82.69 118 ARG A C 1
ATOM 953 O O . ARG A 1 118 ? -13.253 -14.482 43.996 1.00 82.69 118 ARG A O 1
ATOM 960 N N . VAL A 1 119 ? -11.924 -12.790 44.651 1.00 79.88 119 VAL A N 1
ATOM 961 C CA . VAL A 1 119 ? -11.219 -13.501 45.719 1.00 79.88 119 VAL A CA 1
ATOM 962 C C . VAL A 1 119 ? -11.653 -12.929 47.061 1.00 79.88 119 VAL A C 1
ATOM 964 O O . VAL A 1 119 ? -11.289 -11.820 47.432 1.00 79.88 119 VAL A O 1
ATOM 967 N N . ILE A 1 120 ? -12.437 -13.709 47.802 1.00 78.81 120 ILE A N 1
ATOM 968 C CA . ILE A 1 120 ? -12.912 -13.329 49.133 1.00 78.81 120 ILE A CA 1
ATOM 969 C C . ILE A 1 120 ? -11.923 -13.868 50.173 1.00 78.81 120 ILE A C 1
ATOM 971 O O . ILE A 1 120 ? -11.740 -15.082 50.270 1.00 78.81 120 ILE A O 1
ATOM 975 N N . GLY A 1 121 ? -11.332 -12.976 50.975 1.00 69.50 121 GLY A N 1
ATOM 976 C CA . GLY A 1 121 ? -10.581 -13.337 52.186 1.00 69.50 121 GLY A CA 1
ATOM 977 C C . GLY A 1 121 ? -9.054 -13.412 52.062 1.00 69.50 121 GLY A C 1
ATOM 978 O O . GLY A 1 121 ? -8.438 -14.136 52.841 1.00 69.50 121 GLY A O 1
ATOM 979 N N . GLN A 1 122 ? -8.447 -12.692 51.115 1.00 63.75 122 GLN A N 1
ATOM 980 C CA . GLN A 1 122 ? -6.996 -12.467 51.069 1.00 63.75 122 GLN A CA 1
ATOM 981 C C . GLN A 1 122 ? -6.722 -10.959 51.009 1.00 63.75 122 GLN A C 1
ATOM 983 O O . GLN A 1 122 ? -6.659 -10.403 49.917 1.00 63.75 122 GLN A O 1
ATOM 988 N N . ASP A 1 123 ? -6.620 -10.327 52.179 1.00 61.25 123 ASP A N 1
ATOM 989 C CA . ASP A 1 123 ? -6.011 -8.998 52.347 1.00 61.25 123 ASP A CA 1
ATOM 990 C C . ASP A 1 123 ? -4.530 -9.162 52.725 1.00 61.25 123 ASP A C 1
ATOM 992 O O . ASP A 1 123 ? -4.226 -10.104 53.503 1.00 61.25 123 ASP A O 1
#

pLDDT: mean 83.11, std 9.54, range [58.84, 95.5]